Protein AF-A0A973J0B0-F1 (afdb_monomer_lite)

Secondary structure (DSSP, 8-state):
---------------------------------------EEEEE-SS-EEEEE--TT--GGGEEEEEETTEEEEEE--GGGG-

Foldseek 3Di:
DDDDDDDDDDDDDDDDDDDPDDPPPPPPPVPPLPPDDFDWDWDDDPPDIDIDTDPPPDDPVQWDWDDDDHDTDIDGDRPVSPD

pLDDT: mean 74.01, std 20.19, range [36.84, 97.56]

Radius of gyration: 32.41 Å; chains: 1; bounding box: 38×73×87 Å

Sequence (83 aa):
MSSEINPTEVHPEHEDDSNPSGIISWRVTVRRPHTWRPPTDLYETEDRFIIRIEIAGMNKEEFCVSLEANTLTISGTRPDMQL

Structure (mmCIF, N/CA/C/O backbone):
data_AF-A0A973J0B0-F1
#
_entry.id   AF-A0A973J0B0-F1
#
loop_
_atom_site.group_PDB
_atom_site.id
_atom_site.type_symbol
_atom_site.label_atom_id
_atom_site.label_alt_id
_atom_site.label_comp_id
_atom_site.label_asym_id
_atom_site.label_entity_id
_atom_site.label_seq_id
_atom_site.pdbx_PDB_ins_code
_atom_site.Cartn_x
_atom_site.Cartn_y
_atom_site.Cartn_z
_atom_site.occupancy
_atom_site.B_iso_or_equiv
_atom_site.auth_seq_id
_atom_site.auth_comp_id
_atom_site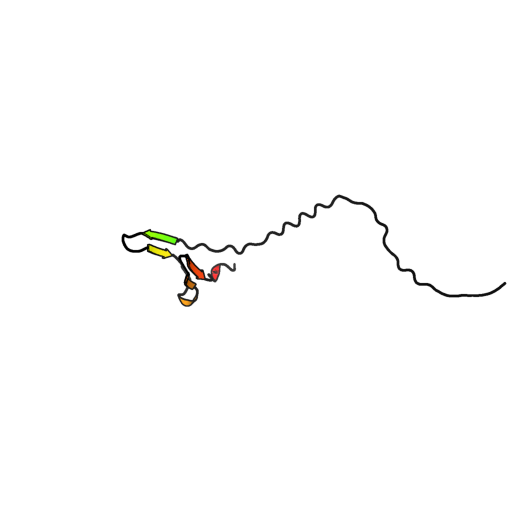.auth_asym_id
_atom_site.auth_atom_id
_atom_site.pdbx_PDB_model_num
ATOM 1 N N . MET A 1 1 ? 26.013 59.911 -69.940 1.00 36.84 1 MET A N 1
ATOM 2 C CA . MET A 1 1 ? 26.879 60.438 -68.865 1.00 36.84 1 MET A CA 1
ATOM 3 C C . MET A 1 1 ? 26.869 59.422 -67.733 1.00 36.84 1 MET A C 1
ATOM 5 O O . MET A 1 1 ? 25.776 59.065 -67.327 1.00 36.84 1 MET A O 1
ATOM 9 N N . SER A 1 2 ? 28.062 58.949 -67.347 1.00 37.53 2 SER A N 1
ATOM 10 C CA . SER A 1 2 ? 28.488 58.419 -66.027 1.00 37.53 2 SER A CA 1
ATOM 11 C C . SER A 1 2 ? 27.616 57.331 -65.360 1.00 37.53 2 SER A C 1
ATOM 13 O O . SER A 1 2 ? 26.494 57.603 -64.964 1.00 37.53 2 SER A O 1
ATOM 15 N N . SER A 1 3 ? 28.0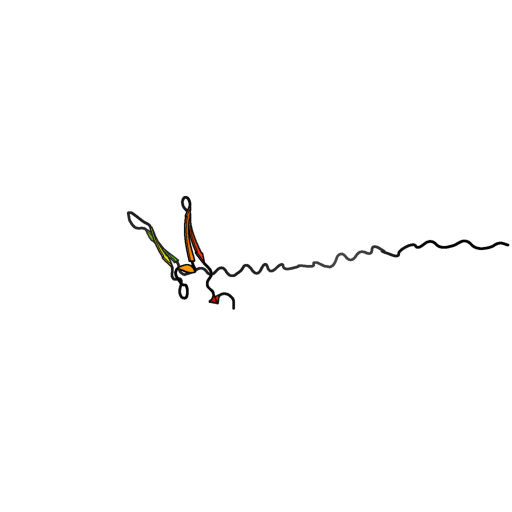01 56.048 -65.379 1.00 39.38 3 SER A N 1
ATOM 16 C CA . SER A 1 3 ? 28.999 55.339 -64.533 1.00 39.38 3 SER A CA 1
ATOM 17 C C . SER A 1 3 ? 28.497 54.936 -63.127 1.00 39.38 3 SER A C 1
ATOM 19 O O . SER A 1 3 ? 28.178 55.799 -62.319 1.00 39.38 3 SER A O 1
ATOM 21 N N . GLU A 1 4 ? 28.477 53.610 -62.921 1.00 49.16 4 GLU A N 1
ATOM 22 C CA . GLU A 1 4 ? 28.423 52.725 -61.729 1.00 49.16 4 GLU A CA 1
ATOM 23 C C . GLU A 1 4 ? 28.314 53.282 -60.292 1.00 49.16 4 GLU A C 1
ATOM 25 O O . GLU A 1 4 ? 29.085 54.157 -59.921 1.00 49.16 4 GLU A O 1
ATOM 30 N N . ILE A 1 5 ? 27.482 52.618 -59.455 1.00 44.19 5 ILE A N 1
ATOM 31 C CA . ILE A 1 5 ? 27.800 52.127 -58.084 1.00 44.19 5 ILE A CA 1
ATOM 32 C C . ILE A 1 5 ? 26.742 51.114 -57.545 1.00 44.19 5 ILE A C 1
ATOM 34 O O . ILE A 1 5 ? 25.635 51.502 -57.201 1.00 44.19 5 ILE A O 1
ATOM 38 N N . ASN A 1 6 ? 27.116 49.824 -57.516 1.00 40.22 6 ASN A N 1
ATOM 39 C CA . ASN A 1 6 ? 27.186 48.837 -56.404 1.00 40.22 6 ASN A CA 1
ATOM 40 C C . ASN A 1 6 ? 26.032 48.565 -55.374 1.00 40.22 6 ASN A C 1
ATOM 42 O O . ASN A 1 6 ? 25.027 49.265 -55.361 1.00 40.22 6 ASN A O 1
ATOM 46 N N . PRO A 1 7 ? 26.116 47.480 -54.556 1.00 50.59 7 PRO A N 1
ATOM 47 C CA . PRO A 1 7 ? 25.027 46.538 -54.298 1.00 50.59 7 PRO A CA 1
ATOM 48 C C . PRO A 1 7 ? 24.500 46.616 -52.856 1.00 50.59 7 PRO A C 1
ATOM 50 O O . PRO A 1 7 ? 25.274 46.727 -51.908 1.00 50.59 7 PRO A O 1
ATOM 53 N N . THR A 1 8 ? 23.195 46.447 -52.658 1.00 45.34 8 THR A N 1
ATOM 54 C CA . THR A 1 8 ? 22.672 46.246 -51.301 1.00 45.34 8 THR A CA 1
ATOM 55 C C . THR A 1 8 ? 21.636 45.138 -51.293 1.00 45.34 8 THR A C 1
ATOM 57 O O . THR A 1 8 ? 20.514 45.277 -51.769 1.00 45.34 8 THR A O 1
ATOM 60 N N . GLU A 1 9 ? 22.106 44.023 -50.756 1.00 54.00 9 GLU A N 1
ATOM 61 C CA . GLU A 1 9 ? 21.398 42.933 -50.106 1.00 54.00 9 GLU A CA 1
ATOM 62 C C . GLU A 1 9 ? 20.181 43.438 -49.309 1.00 54.00 9 GLU A C 1
ATOM 64 O O . GLU A 1 9 ? 20.324 44.155 -48.319 1.00 54.00 9 GLU A O 1
ATOM 69 N N . VAL A 1 10 ? 18.975 43.068 -49.741 1.00 49.78 10 VAL A N 1
ATOM 70 C CA . VAL A 1 10 ? 17.767 43.181 -48.919 1.00 49.78 10 VAL A CA 1
ATOM 71 C C . VAL A 1 10 ? 17.035 41.850 -49.012 1.00 49.78 10 VAL A C 1
ATOM 73 O O . VAL A 1 10 ? 16.473 41.491 -50.044 1.00 49.78 10 VAL A O 1
ATOM 76 N N . HIS A 1 11 ? 17.147 41.108 -47.917 1.00 44.09 11 HIS A N 1
ATOM 77 C CA . HIS A 1 11 ? 16.414 39.896 -47.575 1.00 44.09 11 HIS A CA 1
ATOM 78 C C . HIS A 1 11 ? 14.927 39.987 -47.993 1.00 44.09 11 HIS A C 1
ATOM 80 O O . HIS A 1 11 ? 14.280 40.977 -47.638 1.00 44.09 11 HIS A O 1
ATOM 86 N N . PRO A 1 12 ? 14.339 38.966 -48.654 1.00 53.81 12 PRO A N 1
ATOM 87 C CA . PRO A 1 12 ? 12.909 38.726 -48.479 1.00 53.81 12 PRO A CA 1
ATOM 88 C C . PRO A 1 12 ? 12.757 38.293 -47.006 1.00 53.81 12 PRO A C 1
ATOM 90 O O . PRO A 1 12 ? 13.727 37.870 -46.376 1.00 53.81 12 PRO A O 1
ATOM 93 N N . GLU A 1 13 ? 11.660 38.432 -46.284 1.00 46.88 13 GLU A N 1
ATOM 94 C CA . GLU A 1 13 ? 10.270 38.064 -46.510 1.00 46.88 13 GLU A CA 1
ATOM 95 C C . GLU A 1 13 ? 9.568 38.516 -45.195 1.00 46.88 13 GLU A C 1
ATOM 97 O O . GLU A 1 13 ? 10.211 38.645 -44.154 1.00 46.88 13 GLU A O 1
ATOM 102 N N . HIS A 1 14 ? 8.313 38.950 -45.154 1.00 50.41 14 HIS A N 1
ATOM 103 C CA . HIS A 1 14 ? 7.141 38.086 -45.162 1.00 50.41 14 HIS A CA 1
ATOM 104 C C . HIS A 1 14 ? 5.890 38.977 -45.205 1.00 50.41 14 HIS A C 1
ATOM 106 O O . HIS A 1 14 ? 5.712 39.839 -44.341 1.00 50.41 14 HIS A O 1
ATOM 112 N N . GLU A 1 15 ? 5.029 38.760 -46.198 1.00 51.22 15 GLU A N 1
ATOM 113 C CA . GLU A 1 15 ? 3.674 39.304 -46.212 1.00 51.22 15 GLU A CA 1
ATOM 114 C C . GLU A 1 15 ? 2.793 38.486 -45.262 1.00 51.22 15 GLU A C 1
ATOM 116 O O . GLU A 1 15 ? 2.673 37.264 -45.360 1.00 51.22 15 GLU A O 1
ATOM 121 N N . ASP A 1 16 ? 2.244 39.216 -44.300 1.00 55.72 16 ASP A N 1
ATOM 122 C CA . ASP A 1 16 ? 1.154 38.853 -43.410 1.00 55.72 16 ASP A CA 1
ATOM 123 C C . ASP A 1 16 ? -0.120 38.619 -44.227 1.00 55.72 16 ASP A C 1
ATOM 125 O O . ASP A 1 16 ? -0.593 39.539 -44.893 1.00 55.72 16 ASP A O 1
ATOM 129 N N . ASP A 1 17 ? -0.690 37.412 -44.164 1.00 50.81 17 ASP A N 1
ATOM 130 C CA . ASP A 1 17 ? -2.114 37.265 -44.449 1.00 50.81 17 ASP A CA 1
ATOM 131 C C . ASP A 1 17 ? -2.756 36.105 -43.667 1.00 50.81 17 ASP A C 1
ATOM 133 O O . ASP A 1 17 ? -2.668 34.921 -44.000 1.00 50.81 17 ASP A O 1
ATOM 137 N N . SER A 1 18 ? -3.395 36.474 -42.561 1.00 53.97 18 SER A N 1
ATOM 138 C CA . SER A 1 18 ? -4.789 36.128 -42.262 1.00 53.97 18 SER A CA 1
ATOM 139 C C . SER A 1 18 ? -5.306 34.746 -42.717 1.00 53.97 18 SER A C 1
ATOM 141 O O . SER A 1 18 ? -6.025 34.630 -43.708 1.00 53.97 18 SER A O 1
ATOM 143 N N . ASN A 1 19 ? -5.122 33.700 -41.902 1.00 50.91 19 ASN A N 1
ATOM 144 C CA . ASN A 1 19 ? -6.057 32.564 -41.898 1.00 50.91 19 ASN A CA 1
ATOM 145 C C . ASN A 1 19 ? -6.389 32.098 -40.465 1.00 50.91 19 ASN A C 1
ATOM 147 O O . ASN A 1 19 ? -5.634 31.318 -39.877 1.00 50.91 19 ASN A O 1
ATOM 151 N N . PRO A 1 20 ? -7.524 32.521 -39.872 1.00 51.12 20 PRO A N 1
ATOM 152 C CA . PRO A 1 20 ? -7.943 32.093 -38.544 1.00 51.12 20 PRO A CA 1
ATOM 153 C C . PRO A 1 20 ? -8.754 30.793 -38.631 1.00 51.12 20 PRO A C 1
ATOM 155 O O . PRO A 1 20 ? -9.925 30.739 -38.258 1.00 51.12 20 PRO A O 1
ATOM 158 N N . SER A 1 21 ? -8.165 29.723 -39.160 1.00 60.06 21 SER A N 1
ATOM 159 C CA . SER A 1 21 ? -8.801 28.402 -39.171 1.00 60.06 21 SER A CA 1
ATOM 160 C C . SER A 1 21 ? -7.759 27.301 -39.103 1.00 60.06 21 SER A C 1
ATOM 162 O O . SER A 1 21 ? -7.351 26.702 -40.091 1.00 60.06 21 SER A O 1
ATOM 164 N N . GLY A 1 22 ? -7.349 27.028 -37.874 1.00 50.97 22 GLY A N 1
ATOM 165 C CA . GLY A 1 22 ? -6.502 25.901 -37.538 1.00 50.97 22 GLY A CA 1
ATOM 166 C C . GLY A 1 22 ? -6.544 25.691 -36.041 1.00 50.97 22 GLY A C 1
ATOM 167 O O . GLY A 1 22 ? -5.573 25.973 -35.349 1.00 50.97 22 GLY A O 1
ATOM 168 N N . ILE A 1 23 ? -7.680 25.220 -35.519 1.00 53.94 23 ILE A N 1
ATOM 169 C CA . ILE A 1 23 ? -7.707 24.597 -34.195 1.00 53.94 23 ILE A CA 1
ATOM 170 C C . ILE A 1 23 ? -6.805 23.364 -34.303 1.00 53.94 23 ILE A C 1
ATOM 172 O O . ILE A 1 23 ? -7.259 22.261 -34.604 1.00 53.94 23 ILE A O 1
ATOM 176 N N . ILE A 1 24 ? -5.503 23.548 -34.082 1.00 57.94 24 ILE A N 1
ATOM 177 C CA . ILE A 1 24 ? -4.581 22.457 -33.802 1.00 57.94 24 ILE A CA 1
ATOM 178 C C . ILE A 1 24 ? -4.902 22.045 -32.369 1.00 57.94 24 ILE A C 1
ATOM 180 O O . ILE A 1 24 ? -4.263 22.441 -31.398 1.00 57.94 24 ILE A O 1
ATOM 184 N N . SER A 1 25 ? -5.965 21.255 -32.241 1.00 60.50 25 SER A N 1
ATOM 185 C CA . SER A 1 25 ? -6.197 20.391 -31.097 1.00 60.50 25 SER A CA 1
ATOM 186 C C . SER A 1 25 ? -5.062 19.366 -31.095 1.00 60.50 25 SER A C 1
ATOM 188 O O . SER A 1 25 ? -5.229 18.215 -31.511 1.00 60.50 25 SER A O 1
ATOM 190 N N . TRP A 1 26 ? -3.882 19.772 -30.629 1.00 46.25 26 TRP A N 1
ATOM 191 C CA . TRP A 1 26 ? -2.889 18.813 -30.192 1.00 46.25 26 TRP A CA 1
ATOM 192 C C . TRP A 1 26 ? -3.456 18.181 -28.925 1.00 46.25 26 TRP A C 1
ATOM 194 O O . TRP A 1 26 ? -3.301 18.690 -27.814 1.00 46.25 26 TRP A O 1
ATOM 204 N N . ARG A 1 27 ? -4.181 17.069 -29.090 1.00 58.25 27 ARG A N 1
ATOM 20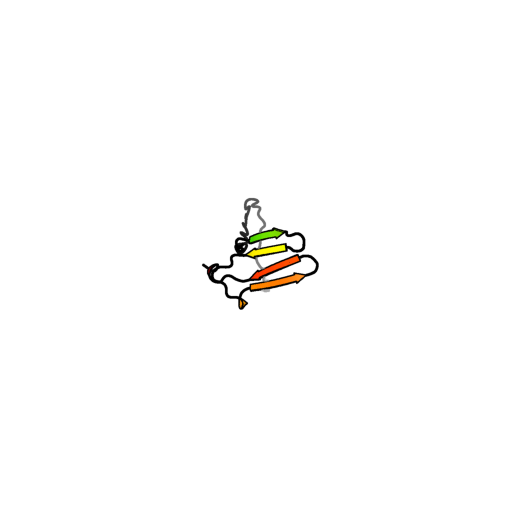5 C CA . ARG A 1 27 ? -4.453 16.158 -27.983 1.00 58.25 27 ARG A CA 1
ATOM 206 C C . ARG A 1 27 ? -3.092 15.627 -27.561 1.00 58.25 27 ARG A C 1
ATOM 208 O O . ARG A 1 27 ? -2.638 14.606 -28.076 1.00 58.25 27 ARG A O 1
ATOM 215 N N . VAL A 1 28 ? -2.442 16.315 -26.618 1.00 63.22 28 VAL A N 1
ATOM 216 C CA . VAL A 1 28 ? -1.414 15.692 -25.789 1.00 63.22 28 VAL A CA 1
ATOM 217 C C . VAL A 1 28 ? -2.156 14.603 -25.026 1.00 63.22 28 VAL A C 1
ATOM 219 O O . VAL A 1 28 ? -2.687 14.819 -23.938 1.00 63.22 28 VAL A O 1
ATOM 222 N N . THR A 1 29 ? -2.262 13.420 -25.621 1.00 58.53 29 THR A N 1
ATOM 223 C CA . THR A 1 29 ? -2.617 12.232 -24.862 1.00 58.53 29 THR A CA 1
ATOM 224 C C . THR A 1 29 ? -1.373 11.940 -24.047 1.00 58.53 29 THR A C 1
ATOM 226 O O . THR A 1 29 ? -0.486 11.218 -24.495 1.00 58.53 29 THR A O 1
ATOM 229 N N . VAL A 1 30 ? -1.255 12.580 -22.880 1.00 59.28 30 VAL A N 1
ATOM 230 C CA . VAL A 1 30 ? -0.307 12.143 -21.861 1.00 59.28 30 VAL A CA 1
ATOM 231 C C . VAL A 1 30 ? -0.692 10.693 -21.609 1.00 59.28 30 VAL A C 1
ATOM 233 O O . VAL A 1 30 ? -1.728 10.429 -20.995 1.00 59.28 30 VAL A O 1
ATOM 236 N N . ARG A 1 31 ? 0.077 9.744 -22.159 1.00 58.00 31 ARG A N 1
ATOM 237 C CA . ARG A 1 31 ? -0.030 8.342 -21.772 1.00 58.00 31 ARG A CA 1
ATOM 238 C C . ARG A 1 31 ? 0.377 8.322 -20.311 1.00 58.00 31 ARG A C 1
ATOM 240 O O . ARG A 1 31 ? 1.560 8.260 -19.998 1.00 58.00 31 ARG A O 1
ATOM 247 N N . ARG A 1 32 ? -0.594 8.481 -19.409 1.00 61.44 32 ARG A N 1
ATOM 248 C CA . ARG A 1 32 ? -0.358 8.187 -18.003 1.00 61.44 32 ARG A CA 1
ATOM 249 C C . ARG A 1 32 ? 0.055 6.719 -17.998 1.00 61.44 32 ARG A C 1
ATOM 251 O O . ARG A 1 32 ? -0.733 5.918 -18.513 1.00 61.44 32 ARG A O 1
ATOM 258 N N . PRO A 1 33 ? 1.261 6.361 -17.526 1.00 61.44 33 PRO A N 1
ATOM 259 C CA . PRO A 1 33 ? 1.582 4.957 -17.342 1.00 61.44 33 PRO A CA 1
ATOM 260 C C . PRO A 1 33 ? 0.430 4.361 -16.537 1.00 61.44 33 PRO A C 1
ATOM 262 O O . PRO A 1 33 ? -0.009 4.956 -15.549 1.00 61.44 33 PRO A O 1
ATOM 265 N N . HIS A 1 34 ? -0.158 3.279 -17.044 1.00 71.19 34 HIS A N 1
ATOM 266 C CA . HIS A 1 34 ? -1.244 2.608 -16.356 1.00 71.19 34 HIS A CA 1
ATOM 267 C C . HIS A 1 34 ? -0.654 2.067 -15.057 1.00 71.19 34 HIS A C 1
ATOM 269 O O . HIS A 1 34 ? 0.014 1.041 -15.058 1.00 71.19 34 HIS A O 1
ATOM 275 N N . THR A 1 35 ? -0.796 2.813 -13.963 1.00 80.12 35 THR A N 1
ATOM 276 C CA . THR A 1 35 ? -0.324 2.369 -12.658 1.00 80.12 35 THR A CA 1
ATOM 277 C C . THR A 1 35 ? -1.167 1.168 -12.273 1.00 80.12 35 THR A C 1
ATOM 279 O O . THR A 1 35 ? -2.369 1.312 -12.035 1.00 80.12 35 THR A O 1
ATOM 282 N N . TRP A 1 36 ? -0.560 -0.015 -12.239 1.00 83.81 36 TRP A N 1
ATOM 283 C CA . TRP A 1 36 ? -1.238 -1.181 -11.700 1.00 83.81 36 TRP A CA 1
ATOM 284 C C . TRP A 1 36 ? -1.582 -0.952 -10.243 1.00 83.81 36 TRP A C 1
ATOM 286 O O . TRP A 1 36 ? -0.798 -0.428 -9.453 1.00 83.81 36 TRP A O 1
ATOM 296 N N . ARG A 1 37 ? -2.812 -1.328 -9.924 1.00 86.06 37 ARG A N 1
ATOM 297 C CA . ARG A 1 37 ? -3.370 -1.280 -8.586 1.00 86.06 37 ARG A CA 1
ATOM 298 C C . ARG A 1 37 ? -3.589 -2.730 -8.175 1.00 86.06 37 ARG A C 1
ATOM 300 O O . ARG A 1 37 ? -4.545 -3.330 -8.672 1.00 86.06 37 ARG A O 1
ATOM 307 N N . PRO A 1 38 ? -2.695 -3.321 -7.370 1.00 89.94 38 PRO A N 1
ATOM 308 C CA . PRO A 1 38 ? -2.896 -4.684 -6.908 1.00 89.94 38 PRO A CA 1
ATOM 309 C C . PRO A 1 38 ? -4.183 -4.768 -6.072 1.00 89.94 38 PRO A C 1
ATOM 311 O O . PRO A 1 38 ? -4.513 -3.799 -5.372 1.00 89.94 38 PRO A O 1
ATOM 314 N N . PRO A 1 39 ? -4.905 -5.903 -6.109 1.00 93.25 39 PRO A N 1
ATOM 315 C CA . PRO A 1 39 ? -5.964 -6.175 -5.146 1.00 93.25 39 PRO A CA 1
ATOM 316 C C . PRO A 1 39 ? -5.437 -5.935 -3.730 1.00 93.25 39 PRO A C 1
ATOM 318 O O . PRO A 1 39 ? -4.380 -6.449 -3.357 1.00 93.25 39 PRO A O 1
ATOM 321 N N . THR A 1 40 ? -6.137 -5.080 -2.992 1.00 93.94 40 THR A N 1
ATOM 322 C CA . THR A 1 40 ? -5.736 -4.622 -1.664 1.00 93.94 40 THR A CA 1
ATOM 323 C C . THR A 1 40 ? -6.942 -4.699 -0.751 1.00 93.94 40 THR A C 1
ATOM 325 O O . THR A 1 40 ? -7.950 -4.044 -1.009 1.00 93.94 40 THR A O 1
ATOM 328 N N . ASP A 1 41 ? -6.806 -5.455 0.329 1.00 95.25 41 ASP A N 1
ATOM 329 C CA . ASP A 1 41 ? -7.803 -5.547 1.383 1.00 95.25 41 ASP A CA 1
ATOM 330 C C . ASP A 1 41 ? -7.249 -4.933 2.670 1.00 95.25 41 ASP A C 1
ATOM 332 O O . ASP A 1 41 ? -6.089 -5.153 3.029 1.00 95.25 41 ASP A O 1
ATOM 336 N N . LEU A 1 42 ? -8.097 -4.193 3.380 1.00 95.25 42 LEU A N 1
ATOM 337 C CA . LEU A 1 42 ? -7.794 -3.568 4.663 1.00 95.25 42 LEU A CA 1
ATOM 338 C C . LEU A 1 42 ? -8.815 -4.044 5.693 1.00 95.25 42 LEU A C 1
ATOM 340 O O . LEU A 1 42 ? -10.019 -3.910 5.483 1.00 95.25 42 LEU A O 1
ATOM 344 N N . TYR A 1 43 ? -8.321 -4.548 6.816 1.00 96.44 43 TYR A N 1
ATOM 345 C CA . TYR A 1 43 ? -9.138 -4.937 7.957 1.00 96.44 43 TYR A CA 1
ATOM 346 C C . TYR A 1 43 ? -8.622 -4.237 9.204 1.00 96.44 43 TYR A C 1
ATOM 348 O O . TYR A 1 43 ? -7.414 -4.140 9.417 1.00 96.44 43 TYR A O 1
ATOM 356 N N . GLU A 1 44 ? -9.542 -3.773 10.034 1.00 96.62 44 GLU A N 1
ATOM 357 C CA . GLU A 1 44 ? -9.242 -3.174 11.327 1.00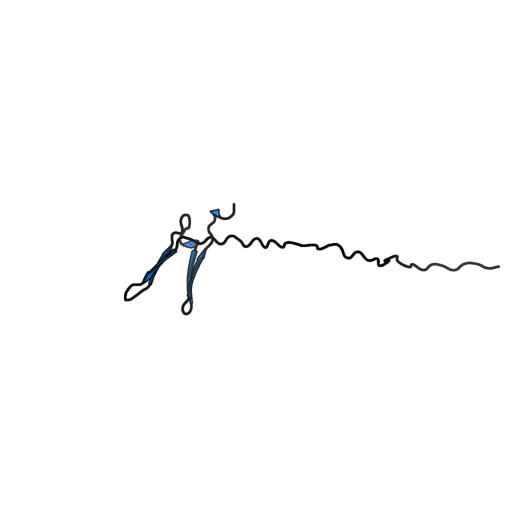 96.62 44 GLU A CA 1
ATOM 358 C C . GLU A 1 44 ? -9.574 -4.180 12.432 1.00 96.62 44 GLU A C 1
ATOM 360 O O . GLU A 1 44 ? -10.618 -4.837 12.404 1.00 96.62 44 GLU A O 1
ATOM 365 N N . THR A 1 45 ? -8.656 -4.332 13.379 1.00 96.06 45 THR A N 1
ATOM 366 C CA . THR A 1 45 ? -8.878 -5.031 14.646 1.00 96.06 45 THR A CA 1
ATOM 367 C C . THR A 1 45 ? -8.936 -4.009 15.776 1.00 96.06 45 THR A C 1
ATOM 369 O O . THR A 1 45 ? -8.778 -2.814 15.555 1.00 96.06 45 THR A O 1
ATOM 372 N N . GLU A 1 46 ? -9.138 -4.472 17.008 1.00 97.56 46 GLU A N 1
ATOM 373 C CA . GLU A 1 46 ? -9.140 -3.596 18.186 1.00 97.56 46 GLU A CA 1
ATOM 374 C C . GLU A 1 46 ? -7.818 -2.824 18.370 1.00 97.56 46 GLU A C 1
ATOM 376 O O . GLU A 1 46 ? -7.816 -1.7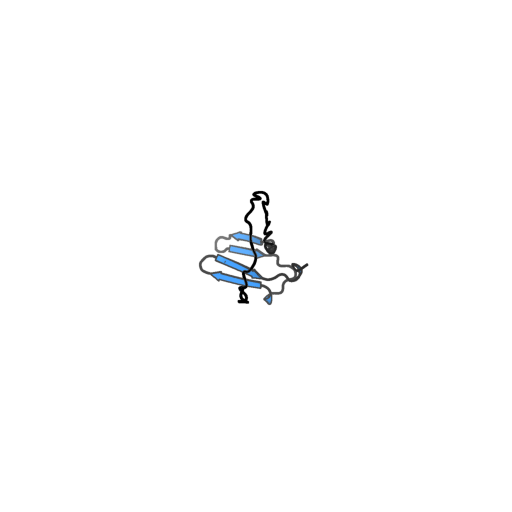10 18.885 1.00 97.56 46 GLU A O 1
ATOM 381 N N . ASP A 1 47 ? -6.694 -3.401 17.936 1.00 97.38 47 ASP A N 1
ATOM 382 C CA . ASP A 1 47 ? -5.343 -2.912 18.216 1.00 97.38 47 ASP A CA 1
ATOM 383 C C . ASP A 1 47 ? -4.506 -2.562 16.972 1.00 97.38 47 ASP A C 1
ATOM 385 O O . ASP A 1 47 ? -3.424 -1.988 17.114 1.00 97.38 47 ASP A O 1
ATOM 389 N N . ARG A 1 48 ? -4.941 -2.924 15.755 1.00 95.25 48 ARG A N 1
ATOM 390 C CA . ARG A 1 48 ? -4.127 -2.744 14.540 1.00 95.25 48 ARG A CA 1
ATOM 391 C C . ARG A 1 48 ? -4.926 -2.759 13.241 1.00 95.25 48 ARG A C 1
ATOM 393 O O . ARG A 1 48 ? -6.030 -3.283 13.149 1.00 95.25 48 ARG A O 1
ATOM 400 N N . PHE A 1 49 ? -4.271 -2.280 12.189 1.00 94.88 49 PHE A N 1
ATOM 401 C CA . PHE A 1 49 ? -4.692 -2.482 10.808 1.00 94.88 49 PHE A CA 1
ATOM 402 C C . PHE A 1 49 ? -3.932 -3.651 10.179 1.00 94.88 49 PHE A C 1
ATOM 404 O O . PHE A 1 49 ? -2.714 -3.767 10.314 1.00 94.88 49 PHE A O 1
ATOM 411 N N . ILE A 1 50 ? -4.653 -4.507 9.462 1.00 95.94 50 ILE A N 1
ATOM 412 C CA . ILE A 1 50 ? -4.110 -5.606 8.666 1.00 95.94 50 ILE A CA 1
ATOM 413 C C . ILE A 1 50 ? -4.352 -5.274 7.197 1.00 95.94 50 ILE A C 1
ATOM 415 O O . ILE A 1 50 ? -5.496 -5.164 6.761 1.00 95.94 50 ILE A O 1
ATOM 419 N N . ILE A 1 51 ? -3.268 -5.140 6.435 1.00 95.06 51 ILE A N 1
ATOM 420 C CA . ILE A 1 51 ? -3.304 -4.841 5.002 1.00 95.06 51 ILE A CA 1
ATOM 421 C C . ILE A 1 51 ? -2.792 -6.061 4.248 1.00 95.06 51 ILE A C 1
ATOM 423 O O . ILE A 1 51 ? -1.667 -6.509 4.472 1.00 95.06 51 ILE A O 1
ATOM 427 N N . ARG A 1 52 ? -3.624 -6.604 3.359 1.00 94.88 52 ARG A N 1
ATOM 428 C CA . ARG A 1 52 ? -3.283 -7.730 2.486 1.00 94.88 52 ARG A CA 1
ATOM 429 C C . ARG A 1 52 ? -3.234 -7.241 1.049 1.00 94.88 52 ARG A C 1
ATOM 431 O O . ARG A 1 52 ? -4.184 -6.622 0.584 1.00 94.88 52 ARG A O 1
ATOM 438 N N . ILE A 1 53 ? -2.140 -7.541 0.355 1.00 93.44 53 ILE A N 1
ATOM 439 C CA . ILE A 1 53 ? -1.939 -7.145 -1.040 1.00 93.44 53 ILE A CA 1
ATOM 440 C C . ILE A 1 53 ? -1.509 -8.355 -1.853 1.00 93.44 53 ILE A C 1
ATOM 442 O O . ILE A 1 53 ? -0.588 -9.077 -1.471 1.00 93.44 53 ILE A O 1
ATOM 446 N N . GLU A 1 54 ? -2.163 -8.551 -2.991 1.00 91.94 54 GLU A N 1
ATOM 447 C CA . GLU A 1 54 ? -1.864 -9.634 -3.922 1.00 91.94 54 GLU A CA 1
ATOM 448 C C . GLU A 1 54 ? -0.964 -9.131 -5.061 1.00 91.94 54 GLU A C 1
ATOM 450 O O . GLU A 1 54 ? -1.422 -8.587 -6.066 1.00 91.94 54 GLU A O 1
ATOM 455 N N . ILE A 1 55 ? 0.347 -9.314 -4.893 1.00 89.88 55 ILE A N 1
ATOM 456 C CA . ILE A 1 55 ? 1.401 -8.868 -5.823 1.00 89.88 55 ILE A CA 1
ATOM 457 C C . ILE A 1 55 ? 2.038 -10.048 -6.570 1.00 89.88 55 ILE A C 1
ATOM 459 O O . ILE A 1 55 ? 3.237 -10.304 -6.487 1.00 89.88 55 ILE A O 1
ATOM 463 N N . ALA A 1 56 ? 1.207 -10.814 -7.280 1.00 86.56 56 ALA A N 1
ATOM 464 C CA . ALA A 1 56 ? 1.656 -11.991 -8.020 1.00 86.56 56 ALA A CA 1
ATOM 465 C C . ALA A 1 56 ? 2.748 -11.650 -9.049 1.00 86.56 56 ALA A C 1
ATOM 467 O O . ALA A 1 56 ? 2.647 -10.659 -9.772 1.00 86.56 56 ALA A O 1
ATOM 468 N N . GLY A 1 57 ? 3.765 -12.510 -9.132 1.00 86.19 57 GLY A N 1
ATOM 469 C CA . GLY A 1 57 ? 4.885 -12.349 -10.061 1.00 86.19 57 GLY A CA 1
ATOM 470 C C . GLY A 1 57 ? 5.958 -11.360 -9.605 1.00 86.19 57 GLY A C 1
ATOM 471 O O . GLY A 1 57 ? 6.887 -11.135 -10.372 1.00 86.19 57 GLY A O 1
ATOM 472 N N . MET A 1 58 ? 5.847 -10.801 -8.393 1.00 89.62 58 MET A N 1
ATOM 473 C CA . MET A 1 58 ? 6.875 -9.938 -7.815 1.00 89.62 58 MET A CA 1
ATOM 474 C C . MET A 1 58 ? 7.684 -10.638 -6.724 1.00 89.62 58 MET A C 1
ATOM 476 O O . MET A 1 58 ? 7.132 -11.337 -5.870 1.00 89.62 58 MET A O 1
ATOM 480 N N . ASN A 1 59 ? 8.990 -10.391 -6.723 1.00 90.75 59 ASN A N 1
ATOM 481 C CA . ASN A 1 59 ? 9.897 -10.754 -5.641 1.00 90.75 59 ASN A CA 1
ATOM 482 C C . ASN A 1 59 ? 9.880 -9.697 -4.532 1.00 90.75 59 ASN A C 1
ATOM 484 O O . ASN A 1 59 ? 9.445 -8.559 -4.723 1.00 90.75 59 ASN A O 1
ATOM 488 N N . LYS A 1 60 ? 10.386 -10.059 -3.349 1.00 88.56 60 LYS A N 1
ATOM 489 C CA . LYS A 1 60 ? 10.406 -9.158 -2.188 1.00 88.56 60 LYS A CA 1
ATOM 490 C C . LYS A 1 60 ? 11.223 -7.891 -2.448 1.00 88.56 60 LYS A C 1
ATOM 492 O O . LYS A 1 60 ? 10.910 -6.836 -1.914 1.00 88.56 60 LYS A O 1
ATOM 497 N N . GLU A 1 61 ? 12.258 -8.002 -3.266 1.00 91.31 61 GLU A N 1
ATOM 498 C CA . GLU A 1 61 ? 13.180 -6.922 -3.604 1.00 91.31 61 GLU A CA 1
ATOM 499 C C . GLU A 1 61 ? 12.595 -5.945 -4.641 1.00 91.31 61 GLU A C 1
ATOM 501 O O . GLU A 1 61 ? 13.159 -4.878 -4.868 1.00 91.31 61 GLU A O 1
ATOM 506 N N . GLU A 1 62 ? 11.463 -6.285 -5.267 1.00 89.38 62 GLU A N 1
ATOM 507 C CA . GLU A 1 62 ? 10.840 -5.513 -6.354 1.00 89.38 62 GLU A CA 1
ATOM 508 C C . GLU A 1 62 ? 9.768 -4.527 -5.860 1.00 89.38 62 GLU A C 1
ATOM 510 O O . GLU A 1 62 ? 9.204 -3.762 -6.652 1.00 89.38 62 GLU A O 1
ATOM 515 N N . PHE A 1 63 ? 9.495 -4.516 -4.551 1.00 91.12 63 PHE A N 1
ATOM 516 C CA . PHE A 1 63 ? 8.621 -3.539 -3.913 1.00 91.12 63 PHE A CA 1
ATOM 517 C C . PHE A 1 63 ? 9.219 -2.981 -2.619 1.00 91.12 63 PHE A C 1
ATOM 519 O O . PHE A 1 63 ? 10.048 -3.593 -1.950 1.00 91.12 63 PHE A O 1
ATOM 526 N N . CYS A 1 64 ? 8.761 -1.790 -2.261 1.00 93.19 64 CYS A N 1
ATOM 527 C CA . CYS A 1 64 ? 9.124 -1.073 -1.057 1.00 93.19 64 CYS A CA 1
ATOM 528 C C . CYS A 1 64 ? 7.871 -0.798 -0.228 1.00 93.19 64 CYS A C 1
ATOM 530 O O . CYS A 1 64 ? 6.793 -0.534 -0.767 1.00 93.19 64 CYS A O 1
ATOM 532 N N . VAL A 1 65 ? 8.036 -0.845 1.091 1.00 93.75 65 VAL A N 1
ATOM 533 C CA . VAL A 1 65 ? 7.013 -0.478 2.067 1.00 93.75 65 VAL A CA 1
ATOM 534 C C . VAL A 1 65 ? 7.603 0.594 2.967 1.00 93.75 65 VAL A C 1
ATOM 536 O O . VAL A 1 65 ? 8.628 0.367 3.609 1.00 93.75 65 VAL A O 1
ATOM 539 N N . SER A 1 66 ? 6.962 1.755 3.023 1.00 95.81 66 SER A N 1
ATOM 540 C CA . SER A 1 66 ? 7.366 2.855 3.893 1.00 95.81 66 SER A CA 1
ATOM 541 C C . SER A 1 66 ? 6.172 3.411 4.656 1.00 95.81 66 SER A C 1
ATOM 543 O O . SER A 1 66 ? 5.059 3.474 4.139 1.00 95.81 66 SER A O 1
ATOM 545 N N . LEU A 1 67 ? 6.405 3.812 5.904 1.00 94.75 67 LEU A N 1
ATOM 546 C CA . LEU A 1 67 ? 5.429 4.510 6.731 1.00 94.75 67 LEU A CA 1
ATOM 547 C C . LEU A 1 67 ? 6.025 5.858 7.119 1.00 94.75 67 LEU A C 1
ATOM 549 O O . LEU A 1 67 ? 7.019 5.911 7.842 1.00 94.75 67 LEU A O 1
ATOM 553 N N . GL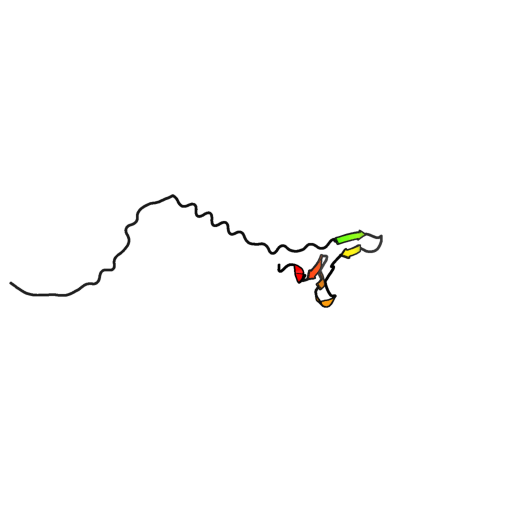U A 1 68 ? 5.421 6.935 6.632 1.00 95.50 68 GLU A N 1
ATOM 554 C CA . GLU A 1 68 ? 5.830 8.299 6.958 1.00 95.50 68 GLU A CA 1
ATOM 555 C C . GLU A 1 68 ? 4.632 9.076 7.498 1.00 95.50 68 GLU A C 1
ATOM 557 O O . GLU A 1 68 ? 3.564 9.115 6.879 1.00 95.50 68 GLU A O 1
ATOM 562 N N . ALA A 1 69 ? 4.809 9.669 8.683 1.00 92.94 69 ALA A N 1
ATOM 563 C CA . ALA A 1 69 ? 3.738 10.250 9.486 1.00 92.94 69 ALA A CA 1
ATOM 564 C C . ALA A 1 69 ? 2.565 9.269 9.665 1.00 92.94 69 ALA A C 1
ATOM 566 O O . ALA A 1 69 ? 2.647 8.354 10.477 1.00 92.94 69 ALA A O 1
ATOM 567 N N . ASN A 1 70 ? 1.495 9.445 8.890 1.00 89.62 70 ASN A N 1
ATOM 568 C CA . ASN A 1 70 ? 0.287 8.625 8.944 1.00 89.62 70 ASN A CA 1
ATOM 569 C C . ASN A 1 70 ? -0.082 8.036 7.569 1.00 89.62 70 ASN A C 1
ATOM 571 O O . ASN A 1 70 ? -1.249 7.748 7.307 1.00 89.62 70 ASN A O 1
ATOM 575 N N . THR A 1 71 ? 0.912 7.895 6.684 1.00 93.81 71 THR A N 1
ATOM 576 C CA . THR A 1 71 ? 0.748 7.395 5.314 1.00 93.81 71 THR A CA 1
ATOM 577 C C . THR A 1 71 ? 1.607 6.155 5.104 1.00 93.81 71 THR A C 1
ATOM 579 O O . THR A 1 71 ? 2.835 6.242 5.057 1.00 93.81 71 THR A O 1
ATOM 582 N N . LEU A 1 72 ? 0.960 4.998 4.949 1.00 94.12 72 LEU A N 1
ATOM 583 C CA . LEU A 1 72 ? 1.617 3.778 4.488 1.00 94.12 72 LEU A CA 1
ATOM 584 C C . LEU A 1 72 ? 1.677 3.789 2.958 1.00 94.12 72 LEU A C 1
ATOM 586 O O . LEU A 1 72 ? 0.643 3.806 2.293 1.00 94.12 72 LEU A O 1
ATOM 590 N N . THR A 1 73 ? 2.885 3.752 2.408 1.00 93.44 73 THR A N 1
ATOM 591 C CA . THR A 1 73 ? 3.128 3.685 0.968 1.00 93.44 73 THR A CA 1
ATOM 592 C C . THR A 1 73 ? 3.703 2.327 0.609 1.00 93.44 73 THR A C 1
ATOM 594 O O . THR A 1 73 ? 4.699 1.889 1.183 1.00 93.44 73 THR A O 1
ATOM 597 N N . ILE A 1 74 ? 3.074 1.668 -0.363 1.00 92.25 74 ILE A N 1
ATOM 598 C CA . ILE A 1 74 ? 3.539 0.405 -0.934 1.00 92.25 74 ILE A CA 1
ATOM 599 C C . ILE A 1 74 ? 3.697 0.645 -2.430 1.00 92.25 74 ILE A C 1
ATOM 601 O O . ILE A 1 74 ? 2.730 0.976 -3.117 1.00 92.25 74 ILE A O 1
ATOM 605 N N . SER A 1 75 ? 4.931 0.559 -2.919 1.00 90.44 75 SER A N 1
ATOM 606 C CA . SER A 1 75 ? 5.281 0.887 -4.301 1.00 90.44 75 SER A CA 1
ATOM 607 C C . SER A 1 75 ? 6.256 -0.132 -4.867 1.00 90.44 75 SER A C 1
ATOM 609 O O . SER A 1 75 ? 7.017 -0.757 -4.140 1.00 90.44 75 SER A O 1
ATOM 611 N N . GLY A 1 76 ? 6.230 -0.320 -6.177 1.00 88.88 76 GLY A N 1
ATOM 612 C CA . GLY A 1 76 ? 7.098 -1.268 -6.856 1.00 88.88 76 GLY A CA 1
ATOM 613 C C . GLY A 1 76 ? 6.848 -1.245 -8.352 1.00 88.88 76 GLY A C 1
ATOM 614 O O . GLY A 1 76 ? 5.935 -0.563 -8.828 1.00 88.88 76 GLY A O 1
ATOM 615 N N . THR A 1 77 ? 7.658 -1.998 -9.085 1.00 84.69 77 THR A N 1
ATOM 616 C CA . THR A 1 77 ? 7.548 -2.100 -10.542 1.00 84.69 77 THR A CA 1
ATOM 617 C C . THR A 1 77 ? 7.262 -3.540 -10.905 1.00 84.69 77 THR A C 1
ATOM 619 O O . THR A 1 77 ? 8.072 -4.419 -10.633 1.00 84.69 77 THR A O 1
ATOM 622 N N . ARG A 1 78 ? 6.116 -3.775 -11.543 1.00 85.12 78 ARG A N 1
ATOM 623 C CA . ARG A 1 78 ? 5.748 -5.096 -12.044 1.00 85.12 78 ARG A CA 1
ATOM 624 C C . ARG A 1 78 ? 6.286 -5.260 -13.479 1.00 85.12 78 ARG A C 1
ATOM 626 O O . ARG A 1 78 ? 5.878 -4.480 -14.344 1.00 85.12 78 ARG A O 1
ATOM 633 N N . PRO A 1 79 ? 7.204 -6.208 -13.754 1.00 74.94 79 PRO A N 1
ATOM 634 C CA . PRO A 1 79 ? 7.910 -6.278 -15.043 1.00 74.94 79 PRO A CA 1
ATOM 635 C C . PRO A 1 79 ? 7.015 -6.572 -16.257 1.00 74.94 79 PRO A C 1
ATOM 637 O O . PRO A 1 79 ? 7.315 -6.151 -17.370 1.00 74.94 79 PRO A O 1
ATOM 640 N N . ASP A 1 80 ? 5.901 -7.274 -16.056 1.00 73.62 80 ASP A N 1
ATOM 641 C CA . ASP A 1 80 ? 4.973 -7.699 -17.115 1.00 73.62 80 ASP A CA 1
ATOM 642 C C . ASP A 1 80 ? 4.030 -6.586 -17.614 1.00 73.62 80 ASP A C 1
ATOM 644 O O . ASP A 1 80 ? 3.298 -6.786 -18.580 1.00 73.62 80 ASP A O 1
ATOM 648 N N . MET A 1 81 ? 4.069 -5.396 -17.007 1.00 64.69 81 MET A N 1
ATOM 649 C CA . MET A 1 81 ? 3.290 -4.231 -17.444 1.00 64.69 81 MET A CA 1
ATOM 650 C C . MET A 1 81 ? 3.915 -3.429 -18.590 1.00 64.69 81 MET A C 1
ATOM 652 O O . MET A 1 81 ? 3.342 -2.426 -19.014 1.00 64.69 81 MET A O 1
ATOM 656 N N . GLN A 1 82 ? 5.098 -3.818 -19.066 1.00 57.25 82 GLN A N 1
ATOM 657 C CA . GLN A 1 82 ? 5.798 -3.131 -20.157 1.00 57.25 82 GLN A CA 1
ATOM 658 C C . GLN A 1 82 ? 5.429 -3.641 -21.564 1.00 57.25 82 GLN A C 1
ATOM 660 O O . GLN A 1 82 ? 6.104 -3.270 -22.523 1.00 57.25 82 GLN A O 1
ATOM 665 N N . LEU A 1 83 ? 4.373 -4.453 -21.701 1.00 50.75 83 LEU A N 1
ATOM 666 C CA . LEU A 1 83 ? 3.860 -4.932 -22.994 1.00 50.75 83 LEU A CA 1
ATOM 667 C C . LEU A 1 83 ? 2.775 -4.015 -23.577 1.00 50.75 83 LEU A C 1
ATOM 669 O O . LEU A 1 83 ? 1.838 -3.644 -22.834 1.00 50.75 83 LEU A O 1
#